Protein AF-A0A662B4X3-F1 (afdb_monomer_lite)

Radius of gyration: 12.33 Å; chains: 1; bounding box: 25×28×32 Å

pLDDT: mean 92.38, std 7.44, range [58.25, 97.69]

Sequence (71 aa):
LEEEDNYKHIKFTDMLFDNPHAAVIRNLQECSGFMGLPFNVYYKNGKVAKATTSIQNREQITEILDSEFSK

Foldseek 3Di:
DVCCVVCVVDDDDDDDCPPPVVCVVCVDPLNPPEDADDKDFDDDPNDTPHIDHDDDDPVVVVVCCCVRPND

Structure (mmCIF, N/CA/C/O backbone):
data_AF-A0A662B4X3-F1
#
_entry.id   AF-A0A662B4X3-F1
#
loop_
_atom_site.group_PDB
_atom_site.id
_atom_site.type_symbol
_atom_site.label_atom_id
_atom_site.label_alt_id
_atom_site.label_comp_id
_atom_site.label_asym_id
_atom_site.label_entity_id
_atom_site.label_seq_id
_atom_site.pdbx_PDB_ins_code
_atom_site.Cartn_x
_atom_site.Cartn_y
_atom_site.Cartn_z
_atom_site.occupancy
_atom_site.B_iso_or_equiv
_atom_site.auth_seq_id
_atom_site.auth_comp_id
_atom_site.auth_asym_id
_atom_site.auth_atom_id
_atom_site.pdbx_PDB_model_num
ATOM 1 N N . LEU A 1 1 ? 4.884 -1.051 13.493 1.00 58.25 1 LEU A N 1
ATOM 2 C CA . LEU A 1 1 ? 4.899 0.362 13.029 1.00 58.25 1 LEU A CA 1
ATOM 3 C C . LEU A 1 1 ? 4.017 1.186 13.963 1.00 58.25 1 LEU A C 1
ATOM 5 O O . LEU A 1 1 ? 3.009 0.652 14.388 1.00 58.25 1 LEU A O 1
ATOM 9 N N . GLU A 1 2 ? 4.356 2.439 14.292 1.00 64.69 2 GLU A N 1
ATOM 10 C CA . GLU A 1 2 ? 3.555 3.277 15.224 1.00 64.69 2 GLU A CA 1
ATOM 11 C C . GLU A 1 2 ? 2.065 3.390 14.834 1.00 64.69 2 GLU A C 1
ATOM 13 O O . GLU A 1 2 ? 1.205 3.489 15.700 1.00 64.69 2 GLU A O 1
ATOM 18 N N . GLU A 1 3 ? 1.739 3.314 13.540 1.00 72.38 3 GLU A N 1
ATOM 19 C CA . GLU A 1 3 ? 0.350 3.372 13.057 1.00 72.38 3 GLU A CA 1
ATOM 20 C C . GLU A 1 3 ? -0.467 2.101 13.340 1.00 72.38 3 GLU A C 1
ATOM 22 O O . GLU A 1 3 ? -1.694 2.159 13.370 1.00 72.38 3 GLU A O 1
ATOM 27 N N . GLU A 1 4 ? 0.167 0.952 13.593 1.00 79.00 4 GLU 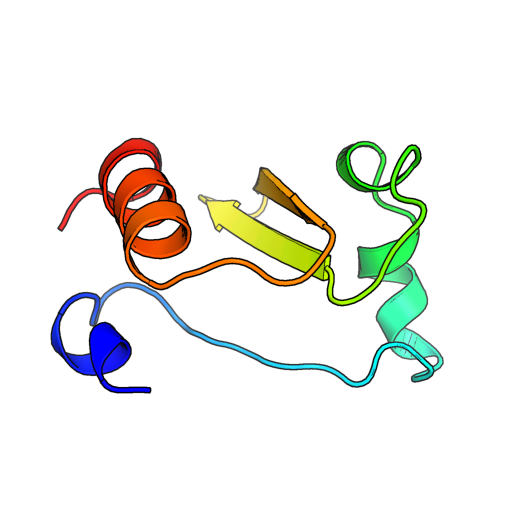A N 1
ATOM 28 C CA . GLU A 1 4 ? -0.559 -0.285 13.932 1.00 79.00 4 GLU A CA 1
ATOM 29 C C . GLU A 1 4 ? -1.405 -0.121 15.202 1.00 79.00 4 GLU A C 1
ATOM 31 O O . GLU A 1 4 ? -2.476 -0.719 15.315 1.00 79.00 4 GLU A O 1
ATOM 36 N N . ASP A 1 5 ? -0.972 0.743 16.125 1.00 83.81 5 ASP A N 1
ATOM 37 C CA . ASP A 1 5 ? -1.714 1.039 17.350 1.00 83.81 5 ASP A CA 1
ATOM 38 C C . ASP A 1 5 ? -2.998 1.838 17.082 1.00 83.81 5 ASP A C 1
ATOM 40 O O . ASP A 1 5 ? -3.989 1.665 17.801 1.00 83.81 5 ASP A O 1
ATOM 44 N N . ASN A 1 6 ? -2.997 2.676 16.037 1.00 87.75 6 ASN A N 1
ATOM 45 C CA . ASN A 1 6 ? -4.131 3.511 15.636 1.00 87.75 6 ASN A CA 1
ATOM 46 C C . ASN A 1 6 ? -5.133 2.759 14.749 1.00 87.75 6 ASN A C 1
ATOM 48 O O . ASN A 1 6 ? -6.317 3.082 14.775 1.00 87.75 6 ASN A O 1
ATOM 52 N N . TYR A 1 7 ? -4.680 1.753 13.995 1.00 91.06 7 TYR A N 1
ATOM 53 C CA . TYR A 1 7 ? -5.500 1.002 13.038 1.00 91.06 7 TYR A CA 1
ATOM 54 C C . TYR A 1 7 ? -5.546 -0.492 13.376 1.00 91.06 7 TYR A C 1
ATOM 56 O O . TYR A 1 7 ? -5.163 -1.345 12.574 1.00 91.06 7 TYR A O 1
ATOM 64 N N . LYS A 1 8 ? -6.037 -0.834 14.572 1.00 91.88 8 LYS A N 1
ATOM 65 C CA . LYS A 1 8 ? -6.046 -2.223 15.085 1.00 91.88 8 LYS A CA 1
ATOM 66 C C . LYS A 1 8 ? -6.888 -3.201 14.258 1.00 91.88 8 LYS A C 1
ATOM 68 O O . LYS A 1 8 ? -6.699 -4.412 14.351 1.00 91.88 8 LYS A O 1
ATOM 73 N N . HIS A 1 9 ? -7.838 -2.697 13.475 1.00 91.38 9 HIS A N 1
ATOM 74 C CA . HIS A 1 9 ? -8.657 -3.464 12.530 1.00 91.38 9 HIS A CA 1
ATOM 75 C C . HIS A 1 9 ? -7.952 -3.732 11.197 1.00 91.38 9 HIS A C 1
ATOM 77 O O . HIS A 1 9 ? -8.472 -4.493 10.380 1.00 91.38 9 HIS A O 1
ATOM 83 N N . ILE A 1 10 ? -6.785 -3.130 10.966 1.00 94.25 10 ILE A N 1
ATOM 84 C CA . ILE A 1 10 ? -5.994 -3.289 9.751 1.00 94.25 10 ILE A CA 1
ATOM 85 C C . ILE A 1 10 ? -4.793 -4.178 10.058 1.00 94.25 10 ILE A C 1
ATOM 87 O O . ILE A 1 10 ? -4.020 -3.938 10.981 1.00 94.25 10 ILE A O 1
ATOM 91 N N . LYS A 1 11 ? -4.609 -5.219 9.245 1.00 94.75 11 LYS A N 1
ATOM 92 C CA . LYS A 1 11 ? -3.420 -6.067 9.313 1.00 94.75 11 LYS A CA 1
ATOM 93 C C . LYS A 1 11 ? -2.351 -5.525 8.373 1.00 94.75 11 LYS A C 1
ATOM 95 O O . LYS A 1 11 ? -2.524 -5.568 7.156 1.00 94.75 11 LYS A O 1
ATOM 100 N N . PHE A 1 12 ? -1.231 -5.094 8.935 1.00 93.94 12 PHE A N 1
ATOM 101 C CA . PHE A 1 12 ? -0.048 -4.716 8.173 1.00 93.94 12 PHE A CA 1
ATOM 102 C C . PHE A 1 12 ? 0.782 -5.966 7.874 1.00 93.94 12 PHE A C 1
ATOM 104 O O . PHE A 1 12 ? 0.941 -6.847 8.720 1.00 93.94 12 PHE A O 1
ATOM 111 N N . THR A 1 13 ? 1.258 -6.080 6.640 1.00 93.56 13 THR A N 1
ATOM 112 C CA . THR A 1 13 ? 2.082 -7.200 6.186 1.00 93.56 13 THR A CA 1
ATOM 113 C C . THR A 1 13 ? 3.130 -6.681 5.225 1.00 93.56 13 THR A C 1
ATOM 115 O O . THR A 1 13 ? 2.855 -5.798 4.414 1.00 93.56 13 THR A O 1
ATOM 118 N N . ASP A 1 14 ? 4.317 -7.260 5.297 1.00 93.81 14 ASP A N 1
ATOM 119 C CA . ASP A 1 14 ? 5.408 -7.028 4.371 1.00 93.81 14 ASP A CA 1
ATOM 120 C C . ASP A 1 14 ? 5.713 -8.302 3.579 1.00 93.81 14 ASP A C 1
ATOM 122 O O . ASP A 1 14 ? 5.344 -9.419 3.947 1.00 93.81 14 ASP A O 1
ATOM 126 N N . MET A 1 15 ? 6.338 -8.120 2.423 1.00 93.19 15 MET A N 1
ATOM 127 C CA . MET A 1 15 ? 6.792 -9.210 1.575 1.00 93.19 15 MET A CA 1
ATOM 128 C C . MET A 1 15 ? 7.958 -8.710 0.732 1.00 93.19 15 MET A C 1
ATOM 130 O O . MET A 1 15 ? 7.895 -7.621 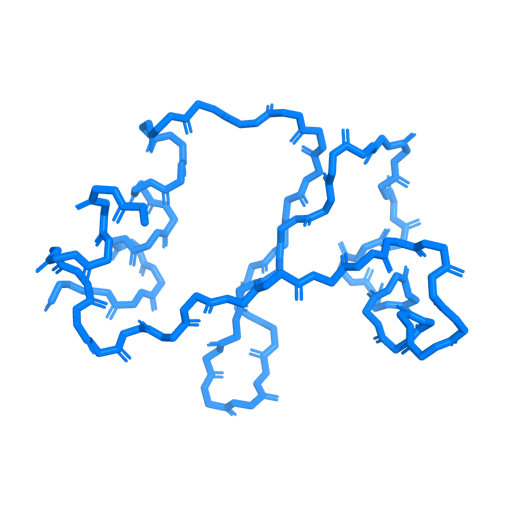0.159 1.00 93.19 15 MET A O 1
ATOM 134 N N . LEU A 1 16 ? 9.009 -9.522 0.623 1.00 95.50 16 LEU A N 1
ATOM 135 C CA . LEU A 1 16 ? 10.128 -9.223 -0.263 1.00 95.50 16 LEU A CA 1
ATOM 136 C C . LEU A 1 16 ? 9.661 -9.225 -1.723 1.00 95.50 16 LEU A C 1
ATOM 138 O O . LEU A 1 16 ? 9.021 -10.173 -2.181 1.00 95.50 16 LEU A O 1
ATOM 142 N N . PHE A 1 17 ? 9.987 -8.161 -2.456 1.00 92.00 17 PHE A N 1
ATOM 143 C CA . PHE A 1 17 ? 9.510 -7.955 -3.826 1.00 92.00 17 PHE A CA 1
ATOM 144 C C . PHE A 1 17 ? 10.039 -9.002 -4.824 1.00 92.00 17 PHE A C 1
ATOM 146 O O . PHE A 1 17 ? 9.379 -9.334 -5.812 1.00 92.00 17 PHE A O 1
ATOM 153 N N . ASP A 1 18 ? 11.232 -9.531 -4.566 1.00 93.38 18 ASP A N 1
ATOM 154 C CA . ASP A 1 18 ? 11.912 -10.550 -5.366 1.00 93.38 18 ASP A CA 1
ATOM 155 C C . ASP A 1 18 ? 11.470 -11.987 -5.037 1.00 93.38 18 ASP A C 1
ATOM 157 O O . ASP A 1 18 ? 11.820 -12.917 -5.767 1.00 93.38 18 ASP A O 1
ATOM 161 N N . ASN A 1 19 ? 10.644 -12.183 -4.003 1.00 95.38 19 ASN A N 1
ATOM 162 C CA . ASN A 1 19 ? 10.092 -13.493 -3.677 1.00 95.38 19 ASN A CA 1
ATOM 163 C C . ASN A 1 19 ? 9.274 -14.044 -4.870 1.00 95.38 19 ASN A C 1
ATOM 165 O O . ASN A 1 19 ? 8.427 -13.328 -5.413 1.00 95.38 19 ASN A O 1
ATOM 169 N N . PRO A 1 20 ? 9.443 -15.320 -5.271 1.00 93.50 20 PRO A N 1
ATOM 170 C CA . PRO A 1 20 ? 8.660 -15.919 -6.355 1.00 93.50 20 PRO A CA 1
ATOM 171 C C . PRO A 1 20 ? 7.139 -15.802 -6.166 1.00 93.50 20 PRO A C 1
ATOM 173 O O . PRO A 1 20 ? 6.403 -15.622 -7.137 1.00 93.50 20 PRO A O 1
ATOM 176 N N . HIS A 1 21 ? 6.662 -15.841 -4.919 1.00 94.31 21 HIS A N 1
ATOM 177 C CA . HIS A 1 21 ? 5.249 -15.697 -4.574 1.00 94.31 21 HIS A CA 1
ATOM 178 C C . HIS A 1 21 ? 4.753 -14.246 -4.631 1.00 94.31 21 HIS A C 1
ATOM 180 O O . HIS A 1 21 ? 3.548 -14.034 -4.745 1.00 94.31 21 HIS A O 1
ATOM 186 N N . ALA A 1 22 ? 5.642 -13.245 -4.656 1.00 94.62 22 ALA A N 1
ATOM 187 C CA . ALA A 1 22 ? 5.265 -11.837 -4.794 1.00 94.62 22 ALA A CA 1
ATOM 188 C C . ALA A 1 22 ? 4.698 -11.491 -6.180 1.00 94.62 22 ALA A C 1
ATOM 190 O O . ALA A 1 22 ? 4.103 -10.424 -6.356 1.00 94.62 22 ALA A O 1
ATOM 191 N N . ALA A 1 23 ? 4.819 -12.410 -7.150 1.00 93.50 23 ALA A N 1
ATOM 192 C CA . ALA A 1 23 ? 4.221 -12.307 -8.479 1.00 93.50 23 ALA A CA 1
ATOM 193 C C . ALA A 1 23 ? 2.729 -11.937 -8.439 1.00 93.50 23 ALA A C 1
ATOM 195 O O . ALA A 1 23 ? 2.283 -11.142 -9.262 1.00 93.50 23 ALA A O 1
ATOM 196 N N . VAL A 1 24 ? 1.980 -12.459 -7.461 1.00 93.38 24 VAL A N 1
ATOM 197 C CA . VAL A 1 24 ? 0.537 -12.199 -7.324 1.00 93.38 24 VAL A CA 1
ATOM 198 C C . VAL A 1 24 ? 0.216 -10.745 -6.975 1.00 93.38 24 VAL A C 1
ATOM 200 O O . VAL A 1 24 ? -0.866 -10.279 -7.302 1.00 93.38 24 VAL A O 1
ATOM 203 N N . ILE A 1 25 ? 1.152 -10.027 -6.343 1.00 93.94 25 ILE A N 1
ATOM 204 C CA . ILE A 1 25 ? 1.000 -8.611 -5.990 1.00 93.94 25 ILE A CA 1
ATOM 205 C C . ILE A 1 25 ? 1.579 -7.718 -7.089 1.00 93.94 25 ILE A C 1
ATOM 207 O O . ILE A 1 25 ? 0.910 -6.804 -7.559 1.00 93.94 25 ILE A O 1
ATOM 211 N N . ARG A 1 26 ? 2.808 -7.984 -7.551 1.00 92.81 26 ARG A N 1
ATOM 212 C CA . ARG A 1 26 ? 3.468 -7.121 -8.551 1.00 92.81 26 ARG A CA 1
ATOM 213 C C . ARG A 1 26 ? 2.769 -7.117 -9.918 1.00 92.81 26 ARG A C 1
ATOM 215 O O . ARG A 1 26 ? 2.928 -6.156 -10.659 1.00 92.81 26 ARG A O 1
ATOM 222 N N . ASN A 1 27 ? 2.003 -8.164 -10.238 1.00 94.19 27 ASN A N 1
ATOM 223 C CA . ASN A 1 27 ? 1.269 -8.288 -11.502 1.00 94.19 27 ASN A CA 1
ATOM 224 C C . ASN A 1 27 ? -0.189 -7.795 -11.420 1.00 94.19 27 ASN A C 1
ATOM 226 O O . ASN A 1 27 ? -0.941 -7.988 -12.375 1.00 94.19 27 ASN A O 1
ATOM 230 N N . LEU A 1 28 ? -0.616 -7.206 -10.298 1.00 96.62 28 LEU A N 1
ATOM 231 C CA . LEU A 1 28 ? -1.950 -6.612 -10.188 1.00 96.62 28 LEU A CA 1
ATOM 232 C C . LEU A 1 28 ? -2.146 -5.522 -11.246 1.00 96.62 28 LEU A C 1
ATOM 234 O O . LEU A 1 28 ? -1.213 -4.787 -11.579 1.00 96.62 28 LEU A O 1
ATOM 238 N N . GLN A 1 29 ? -3.375 -5.382 -11.747 1.00 96.94 29 GLN A N 1
ATOM 239 C CA . GLN A 1 29 ? -3.704 -4.370 -12.754 1.00 96.94 29 GLN A CA 1
ATOM 240 C C . GLN A 1 29 ? -3.393 -2.959 -12.233 1.00 96.94 29 GLN A C 1
ATOM 242 O O . GLN A 1 29 ? -2.857 -2.128 -12.966 1.00 96.94 29 GLN A O 1
ATOM 247 N N . GLU A 1 30 ? -3.658 -2.717 -10.951 1.00 97.06 30 GLU A N 1
ATOM 248 C CA . GLU A 1 30 ? -3.407 -1.466 -10.237 1.00 97.06 30 GLU A CA 1
ATOM 249 C C . GLU A 1 30 ? -1.912 -1.134 -10.119 1.00 97.06 30 GLU A C 1
ATOM 251 O O . GLU A 1 30 ? -1.561 0.031 -9.952 1.00 97.06 30 GLU A O 1
ATOM 256 N N . CYS A 1 31 ? -1.032 -2.132 -10.247 1.00 96.69 31 CYS A N 1
ATOM 257 C CA . CYS A 1 31 ? 0.422 -1.970 -10.195 1.00 96.69 31 CYS A CA 1
ATOM 258 C C . CYS A 1 31 ? 1.086 -1.941 -11.581 1.00 96.69 31 CYS A C 1
ATOM 260 O O . CYS A 1 31 ? 2.283 -1.685 -11.672 1.00 96.69 31 CYS A O 1
ATOM 262 N N . SER A 1 32 ? 0.340 -2.176 -12.666 1.00 93.88 32 SER A N 1
ATOM 263 C CA . SER A 1 32 ? 0.898 -2.351 -14.020 1.00 93.88 32 SER A CA 1
ATOM 264 C C . SER A 1 32 ? 1.684 -1.146 -14.558 1.00 93.88 32 SER A C 1
ATOM 266 O O . SER A 1 32 ? 2.561 -1.316 -15.401 1.00 93.88 32 SER A O 1
ATOM 268 N N . GLY A 1 33 ? 1.397 0.062 -14.062 1.00 93.88 33 GLY A N 1
ATOM 269 C CA . GLY A 1 33 ? 2.108 1.295 -14.417 1.00 93.88 33 GLY A CA 1
ATOM 270 C C . GLY A 1 33 ? 3.206 1.709 -13.434 1.00 93.88 33 GLY A C 1
ATOM 271 O O . GLY A 1 33 ? 3.776 2.790 -13.580 1.00 93.88 33 GLY A O 1
ATOM 272 N N . PHE A 1 34 ? 3.477 0.917 -12.395 1.00 96.25 34 PHE A N 1
ATOM 273 C CA . PHE A 1 34 ? 4.453 1.277 -11.372 1.00 96.25 34 PHE A CA 1
ATOM 274 C C . PHE A 1 34 ? 5.876 1.028 -11.862 1.00 96.25 34 PHE A C 1
ATOM 276 O O . PHE A 1 34 ? 6.231 -0.075 -12.268 1.00 96.25 34 PHE A O 1
ATOM 283 N N . MET A 1 35 ? 6.706 2.065 -11.771 1.00 93.00 35 MET A N 1
ATOM 284 C CA . MET A 1 35 ? 8.099 2.038 -12.230 1.00 93.00 35 MET A CA 1
ATOM 285 C C . MET A 1 35 ? 9.109 2.012 -11.071 1.00 93.00 35 MET A C 1
ATOM 287 O O . MET A 1 35 ? 10.309 1.925 -11.317 1.00 93.00 35 MET A O 1
ATOM 291 N N . GLY A 1 36 ? 8.647 2.113 -9.816 1.00 92.81 36 GLY A N 1
ATOM 292 C CA . GLY A 1 36 ? 9.503 2.275 -8.638 1.00 92.81 36 GLY A CA 1
ATOM 293 C C . GLY A 1 36 ? 9.079 1.436 -7.432 1.00 92.81 36 GLY A C 1
ATOM 294 O O . GLY A 1 36 ? 7.911 1.115 -7.239 1.00 92.81 36 GLY A O 1
ATOM 295 N N . LEU A 1 37 ? 10.042 1.082 -6.587 1.00 94.19 37 LEU A N 1
ATOM 296 C CA . LEU A 1 37 ? 9.793 0.411 -5.309 1.00 94.19 37 LEU A CA 1
ATOM 297 C C . LEU A 1 37 ? 9.789 1.423 -4.149 1.00 94.19 37 LEU A C 1
ATOM 299 O O . LEU A 1 37 ? 10.415 2.478 -4.270 1.00 94.19 37 LEU A O 1
ATOM 303 N N . PRO A 1 38 ? 9.152 1.101 -3.007 1.00 94.56 38 PRO A N 1
ATOM 304 C CA . PRO A 1 38 ? 8.312 -0.078 -2.755 1.00 94.56 38 PRO A CA 1
ATOM 305 C C . PRO A 1 38 ? 6.909 0.042 -3.368 1.00 94.56 38 PRO A C 1
ATOM 307 O O . PRO A 1 38 ? 6.489 1.121 -3.778 1.00 94.56 38 PRO A O 1
ATOM 310 N N . PHE A 1 39 ? 6.184 -1.077 -3.425 1.00 95.88 39 PHE A N 1
ATOM 311 C CA . PHE A 1 39 ? 4.742 -1.083 -3.690 1.00 95.88 39 PHE A CA 1
ATOM 312 C C . PHE A 1 39 ? 4.006 -1.171 -2.353 1.00 95.88 39 PHE A C 1
ATOM 314 O O . PHE A 1 39 ? 4.357 -2.007 -1.523 1.00 95.88 39 PHE A O 1
ATOM 321 N N . ASN A 1 40 ? 2.959 -0.369 -2.176 1.00 96.31 40 ASN A N 1
ATOM 322 C CA . ASN A 1 40 ? 2.005 -0.525 -1.080 1.00 96.31 40 ASN A CA 1
ATOM 323 C C . ASN A 1 40 ? 0.636 -0.834 -1.678 1.00 96.31 40 ASN A C 1
ATOM 325 O O . ASN A 1 40 ? 0.130 -0.066 -2.496 1.00 96.31 40 ASN A O 1
ATOM 329 N N . VAL A 1 41 ? 0.041 -1.962 -1.293 1.00 97.12 41 VAL A N 1
ATOM 330 C CA . VAL A 1 41 ? -1.259 -2.409 -1.809 1.00 97.12 41 VAL A CA 1
ATOM 331 C C . VAL A 1 41 ? -2.217 -2.586 -0.643 1.00 97.12 41 VAL A C 1
ATOM 333 O O . VAL A 1 41 ? -1.929 -3.303 0.312 1.00 97.12 41 VAL A O 1
ATOM 336 N N . TYR A 1 42 ? -3.366 -1.930 -0.738 1.00 97.25 42 TYR A 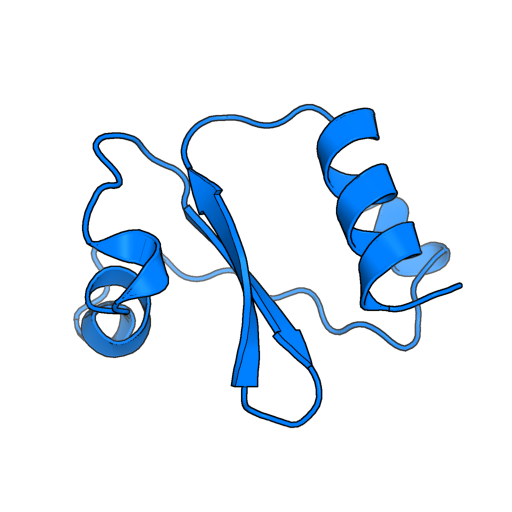N 1
ATOM 337 C CA . TYR A 1 42 ? -4.362 -1.841 0.316 1.00 97.25 42 TYR A CA 1
ATOM 338 C C . TYR A 1 42 ? -5.560 -2.698 -0.070 1.00 97.25 42 TYR A C 1
ATOM 340 O O . TYR A 1 42 ? -6.184 -2.465 -1.107 1.00 97.25 42 TYR A O 1
ATOM 348 N N . TYR A 1 43 ? -5.897 -3.680 0.763 1.00 96.81 43 TYR A N 1
ATOM 349 C CA . TYR A 1 43 ? -6.990 -4.613 0.502 1.00 96.81 43 TYR A CA 1
ATOM 350 C C . TYR A 1 43 ? -8.181 -4.353 1.414 1.00 96.81 43 TYR A C 1
ATOM 352 O O . TYR A 1 43 ? -8.032 -4.358 2.632 1.00 96.81 43 TYR A O 1
ATOM 360 N N . LYS A 1 44 ? -9.379 -4.237 0.836 1.00 95.94 44 LYS A N 1
ATOM 361 C CA . LYS A 1 44 ? -10.652 -4.166 1.563 1.00 95.94 44 LYS A CA 1
ATOM 362 C C . LYS A 1 44 ? -11.606 -5.215 1.010 1.00 95.94 44 LYS A C 1
ATOM 364 O O . LYS A 1 44 ? -11.833 -5.280 -0.195 1.00 95.94 44 LYS A O 1
ATOM 369 N N . ASN A 1 45 ? -12.160 -6.057 1.883 1.00 94.56 45 ASN A N 1
ATOM 370 C CA . ASN A 1 45 ? -13.088 -7.132 1.499 1.00 94.56 45 ASN A CA 1
ATOM 371 C C . ASN A 1 45 ? -12.535 -8.051 0.387 1.00 94.56 45 ASN A C 1
ATOM 373 O O . ASN A 1 45 ? -13.249 -8.416 -0.546 1.00 94.56 45 ASN A O 1
ATOM 377 N N . GLY A 1 46 ? -11.241 -8.385 0.464 1.00 93.50 46 GLY A N 1
ATOM 378 C CA . GLY A 1 46 ? -10.565 -9.266 -0.495 1.00 93.50 46 GLY A CA 1
ATOM 379 C C . GLY A 1 46 ? -10.275 -8.646 -1.868 1.00 93.50 46 GLY A C 1
ATOM 380 O O . GLY A 1 46 ? -9.827 -9.360 -2.760 1.00 93.50 46 GLY A O 1
ATOM 381 N N . LYS A 1 47 ? -10.515 -7.343 -2.055 1.00 95.50 47 LYS A N 1
ATOM 382 C CA . LYS A 1 47 ? -10.235 -6.608 -3.297 1.00 95.50 47 LYS A CA 1
ATOM 383 C C . LYS A 1 47 ? -9.247 -5.474 -3.044 1.00 95.50 47 LYS A C 1
ATOM 385 O O . LYS A 1 47 ? -9.178 -4.963 -1.928 1.00 95.50 47 LYS A O 1
ATOM 390 N N . VAL A 1 48 ? -8.505 -5.077 -4.075 1.00 97.06 48 VAL A N 1
ATOM 391 C CA . VAL A 1 48 ? -7.611 -3.915 -4.014 1.00 97.06 48 VAL A CA 1
ATOM 392 C C . VAL A 1 48 ? -8.463 -2.647 -3.918 1.00 97.06 48 VAL A C 1
ATOM 394 O O . VAL A 1 48 ? -9.261 -2.363 -4.806 1.00 97.06 48 VAL A O 1
ATOM 397 N N . ALA A 1 49 ? -8.325 -1.912 -2.817 1.00 97.25 49 ALA A N 1
ATOM 398 C CA . ALA A 1 49 ? -8.950 -0.605 -2.615 1.00 97.25 49 ALA A CA 1
ATOM 399 C C . ALA A 1 49 ? -8.060 0.516 -3.171 1.00 97.25 49 ALA A C 1
ATOM 401 O O . ALA A 1 49 ? -8.529 1.435 -3.838 1.00 97.25 49 ALA A O 1
ATOM 402 N N . LYS A 1 50 ? -6.747 0.405 -2.942 1.00 97.56 50 LYS A N 1
ATOM 403 C CA . LYS A 1 50 ? -5.738 1.356 -3.414 1.00 97.56 50 LYS A CA 1
ATOM 404 C C . LYS A 1 50 ? -4.409 0.642 -3.639 1.00 97.56 50 LYS A C 1
ATOM 406 O O . LYS A 1 50 ? -4.115 -0.351 -2.977 1.00 97.56 50 LYS A O 1
ATOM 411 N N . ALA A 1 51 ? -3.585 1.178 -4.529 1.00 97.69 51 ALA A N 1
ATOM 412 C CA . ALA A 1 51 ? -2.177 0.823 -4.636 1.00 97.69 51 ALA A CA 1
ATOM 413 C C . ALA A 1 51 ? -1.345 2.095 -4.844 1.00 97.69 51 ALA A C 1
ATOM 415 O O . ALA A 1 51 ? -1.787 3.022 -5.528 1.00 97.69 51 ALA A O 1
ATOM 416 N N . THR A 1 52 ? -0.151 2.141 -4.263 1.00 97.19 52 THR A N 1
ATOM 417 C CA . THR A 1 52 ? 0.841 3.203 -4.468 1.00 97.19 52 THR A CA 1
ATOM 418 C C . THR A 1 52 ? 2.230 2.609 -4.698 1.00 97.19 52 THR A C 1
ATOM 420 O O . THR A 1 52 ? 2.489 1.435 -4.423 1.00 97.19 52 THR A O 1
ATOM 423 N N . THR A 1 53 ? 3.121 3.431 -5.241 1.00 96.62 53 THR A N 1
ATOM 424 C CA . THR A 1 53 ? 4.498 3.095 -5.620 1.00 96.62 53 THR A CA 1
ATOM 425 C C . THR A 1 53 ? 5.440 4.158 -5.070 1.00 96.62 53 THR A C 1
ATOM 427 O O . THR A 1 53 ? 4.995 5.263 -4.749 1.00 96.62 53 THR A O 1
ATOM 430 N N . SER A 1 54 ? 6.734 3.848 -5.017 1.00 95.25 54 SER A N 1
ATOM 431 C CA . SER A 1 54 ? 7.775 4.725 -4.477 1.00 95.25 54 SER A CA 1
ATOM 432 C C . SER A 1 54 ? 7.629 4.979 -2.975 1.00 95.25 54 SER A C 1
ATOM 434 O O . SER A 1 54 ? 6.653 4.601 -2.326 1.00 95.25 54 SER A O 1
ATOM 436 N N . ILE A 1 55 ? 8.647 5.613 -2.393 1.00 94.62 55 ILE A N 1
ATOM 437 C CA . ILE A 1 55 ? 8.645 5.967 -0.973 1.00 94.62 55 ILE A CA 1
ATOM 438 C C . ILE A 1 55 ? 7.490 6.935 -0.700 1.00 94.62 55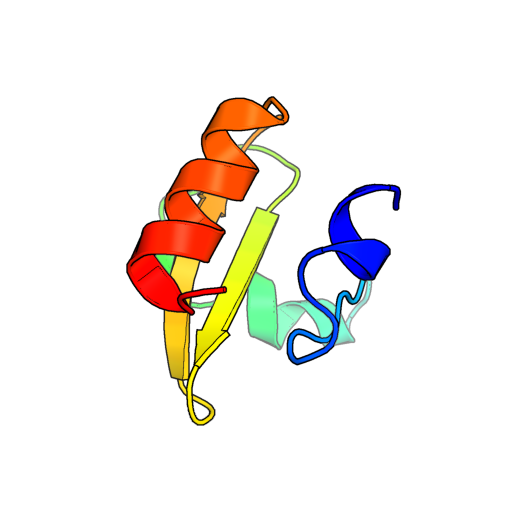 ILE A C 1
ATOM 440 O O . ILE A 1 55 ? 7.323 7.922 -1.415 1.00 94.62 55 ILE A O 1
ATOM 444 N N . GLN A 1 56 ? 6.704 6.631 0.330 1.00 93.62 56 GLN A N 1
ATOM 445 C CA . GLN A 1 56 ? 5.621 7.471 0.835 1.00 93.62 56 GLN A CA 1
ATOM 446 C C . GLN A 1 56 ? 5.996 7.979 2.229 1.00 93.62 56 GLN A C 1
ATOM 448 O O . GLN A 1 56 ? 6.668 7.277 2.989 1.00 93.62 56 GLN A O 1
ATOM 453 N N . ASN A 1 57 ? 5.555 9.184 2.573 1.00 94.00 57 ASN A N 1
ATOM 454 C CA . ASN A 1 57 ? 5.645 9.698 3.934 1.00 94.00 57 ASN A CA 1
ATOM 455 C C . ASN A 1 57 ? 4.451 9.219 4.786 1.00 94.00 57 ASN A C 1
ATOM 457 O O . ASN A 1 57 ? 3.517 8.590 4.287 1.00 94.00 57 ASN A O 1
ATOM 461 N N . ARG A 1 58 ? 4.483 9.510 6.092 1.00 92.25 58 ARG A N 1
ATOM 462 C CA . ARG A 1 58 ? 3.432 9.084 7.028 1.00 92.25 58 ARG A CA 1
ATOM 463 C C . ARG A 1 58 ? 2.062 9.662 6.672 1.00 92.25 58 ARG A C 1
ATOM 465 O O . ARG A 1 58 ? 1.096 8.909 6.671 1.00 92.25 58 ARG A O 1
ATOM 472 N N . GLU A 1 59 ? 1.995 10.949 6.340 1.00 93.81 59 GLU A N 1
ATOM 473 C CA . GLU A 1 59 ?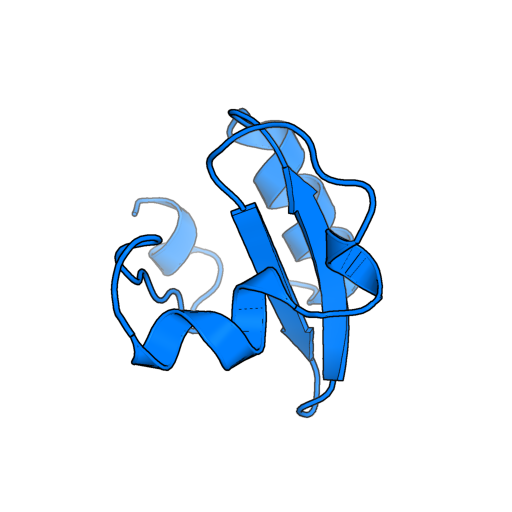 0.737 11.644 6.033 1.00 93.81 59 GLU A CA 1
ATOM 474 C C . GLU A 1 59 ? 0.015 10.994 4.847 1.00 93.81 59 GLU A C 1
ATOM 476 O O . GLU A 1 59 ? -1.160 10.649 4.953 1.00 93.81 59 GLU A O 1
ATOM 481 N N . GLN A 1 60 ? 0.749 10.711 3.765 1.00 94.94 60 GLN A N 1
ATOM 482 C CA . GLN A 1 60 ? 0.232 10.035 2.572 1.00 94.94 60 GLN A CA 1
ATOM 483 C C . GLN A 1 60 ? -0.359 8.661 2.899 1.00 94.94 60 GLN A C 1
ATOM 485 O O . GLN A 1 60 ? -1.414 8.294 2.382 1.00 94.94 60 GLN A O 1
ATOM 490 N N . ILE A 1 61 ? 0.310 7.891 3.764 1.00 93.88 61 ILE A N 1
ATOM 491 C CA . ILE A 1 61 ? -0.195 6.585 4.193 1.00 93.88 61 ILE A CA 1
ATOM 492 C C . ILE A 1 61 ? -1.468 6.760 5.024 1.00 93.88 61 ILE A C 1
ATOM 494 O O . ILE A 1 61 ? -2.462 6.096 4.742 1.00 93.88 61 ILE A O 1
ATOM 498 N N . THR A 1 62 ? -1.466 7.656 6.012 1.00 93.56 62 THR A N 1
ATOM 499 C CA . THR A 1 62 ? -2.620 7.865 6.897 1.00 93.56 62 THR A CA 1
ATOM 500 C C . THR A 1 62 ? -3.844 8.398 6.161 1.00 93.56 62 THR A C 1
ATOM 502 O O . THR A 1 62 ? -4.943 7.935 6.433 1.00 93.56 62 THR A O 1
ATOM 505 N N . GLU A 1 63 ? -3.676 9.282 5.175 1.00 95.19 63 GLU A N 1
ATOM 506 C CA . GLU A 1 63 ? -4.785 9.781 4.351 1.00 95.19 63 GLU A CA 1
ATOM 507 C C . GLU A 1 63 ? -5.476 8.651 3.578 1.00 95.19 63 GLU A C 1
ATOM 509 O O . GLU A 1 63 ? -6.705 8.603 3.504 1.00 95.19 63 GLU A O 1
ATOM 514 N N . ILE A 1 64 ? -4.702 7.703 3.038 1.00 95.81 64 ILE A N 1
ATOM 515 C CA . ILE A 1 64 ? -5.255 6.523 2.363 1.00 95.81 64 ILE A CA 1
ATOM 516 C C . ILE A 1 64 ? -5.975 5.625 3.369 1.00 95.81 64 ILE A C 1
ATOM 518 O O . ILE A 1 64 ? -7.073 5.150 3.080 1.00 95.81 64 ILE A O 1
ATOM 522 N N . LEU A 1 65 ? -5.378 5.386 4.540 1.00 94.88 65 LEU A N 1
ATOM 523 C CA . LEU A 1 65 ? -5.997 4.555 5.573 1.00 94.88 65 LEU A CA 1
ATOM 524 C C . LEU A 1 65 ? -7.327 5.153 6.052 1.00 94.88 65 LEU A C 1
ATOM 526 O O . LEU A 1 65 ? -8.333 4.447 6.089 1.00 94.88 65 LEU A O 1
ATOM 530 N N . ASP A 1 66 ? -7.364 6.455 6.322 1.00 94.50 66 ASP A N 1
ATOM 531 C CA . ASP A 1 66 ? -8.567 7.163 6.760 1.00 94.50 66 ASP A CA 1
ATOM 532 C C . ASP A 1 66 ? -9.657 7.172 5.680 1.00 94.50 66 ASP A C 1
ATOM 534 O O . ASP A 1 66 ? -10.822 6.892 5.977 1.00 94.50 66 ASP A O 1
ATOM 538 N N . SER A 1 67 ? -9.280 7.423 4.422 1.00 95.44 67 SER A N 1
ATOM 539 C CA . SER A 1 67 ? -10.201 7.435 3.278 1.00 95.44 67 SER A CA 1
ATOM 540 C C . SER A 1 67 ? -10.801 6.058 2.999 1.00 95.44 67 SER A C 1
ATOM 542 O O . SER A 1 67 ? -12.009 5.922 2.805 1.00 95.44 67 SER A O 1
ATOM 544 N N . GLU A 1 68 ? -9.9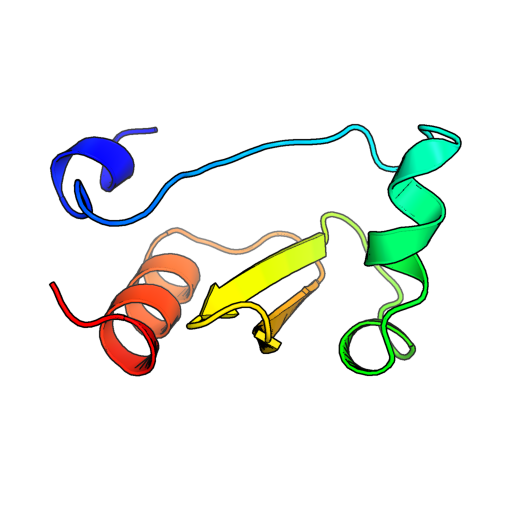66 5.020 2.966 1.00 95.50 68 GLU A N 1
ATOM 545 C CA . GLU A 1 68 ? -10.384 3.698 2.500 1.00 95.50 68 GLU A CA 1
ATOM 546 C C . GLU A 1 68 ? -10.907 2.807 3.626 1.00 95.50 68 GLU A C 1
ATOM 548 O O . GLU A 1 68 ? -11.777 1.968 3.384 1.00 95.50 68 GLU A O 1
ATOM 553 N N . PHE A 1 69 ? -10.420 2.957 4.857 1.00 92.06 69 PHE A N 1
ATOM 554 C CA . PHE A 1 69 ? -10.689 2.007 5.941 1.00 92.06 69 PHE A CA 1
ATOM 555 C C . PHE A 1 69 ? -11.428 2.607 7.130 1.00 92.06 69 PHE A C 1
ATOM 557 O O . PHE A 1 69 ? -12.026 1.825 7.868 1.00 92.06 69 PHE A O 1
ATOM 564 N N . SER A 1 70 ? -11.464 3.940 7.262 1.00 80.75 70 SER A N 1
ATOM 565 C CA . SER A 1 70 ? -11.922 4.638 8.474 1.00 80.75 70 SER A CA 1
ATOM 566 C C . SER A 1 70 ? -11.160 4.175 9.734 1.00 80.75 70 SER A C 1
ATOM 568 O O . SER A 1 70 ? -10.532 3.116 9.743 1.00 80.75 70 SER A O 1
ATOM 570 N N . LYS A 1 71 ? -11.150 4.983 10.795 1.00 66.25 71 LYS A N 1
ATOM 571 C CA . LYS A 1 71 ? -10.490 4.604 12.059 1.00 66.25 71 LYS A CA 1
ATOM 572 C C . LYS A 1 71 ? -11.323 3.627 12.876 1.00 66.25 71 LYS A C 1
ATOM 574 O O . LYS A 1 71 ? -12.569 3.748 12.837 1.00 66.25 71 LYS A O 1
#

Secondary structure (DSSP, 8-state):
-GGGGT-TTS------TTSGGGHHHHT-GGGTT--SSPEEEEEETTEEEEEEES---HHHHHHHHHHHH--